Protein AF-A0A3Q7RHP1-F1 (afdb_monomer_lite)

pLDDT: mean 73.79, std 18.6, range [36.44, 94.88]

Foldseek 3Di:
DDDDDDPPPPPDDDPPDLVNLLVVLVVCVVVVHDPVVSVVSVVVSVVVVVVVVVVPDQPDDDPCQLVQLVVLLVCLVPPDCVVQDDLVVSLVSLVSSLVNCVSRVVPVSNVSSVVSSVVSVVPPPPPDD

Structure (mmCIF, N/CA/C/O backbone):
data_AF-A0A3Q7RHP1-F1
#
_entry.id   AF-A0A3Q7RHP1-F1
#
loop_
_atom_site.group_PDB
_atom_site.id
_atom_site.type_symbol
_atom_site.label_atom_id
_atom_site.label_alt_id
_atom_site.label_comp_id
_atom_site.label_asym_id
_atom_site.label_entity_id
_atom_site.label_seq_id
_atom_site.pdbx_PDB_ins_code
_atom_site.Cartn_x
_atom_site.Cartn_y
_atom_site.Cartn_z
_atom_site.occupancy
_atom_site.B_iso_or_equiv
_atom_site.auth_seq_id
_atom_site.auth_comp_id
_atom_site.auth_asym_id
_atom_site.auth_atom_id
_atom_site.pdbx_PDB_model_num
ATOM 1 N N . MET A 1 1 ? 50.462 28.683 -26.571 1.00 47.78 1 MET A N 1
ATOM 2 C CA . MET A 1 1 ? 49.171 29.402 -26.631 1.00 47.78 1 MET A CA 1
ATOM 3 C C . MET A 1 1 ? 48.631 29.254 -28.043 1.00 47.78 1 MET A C 1
ATOM 5 O O . MET A 1 1 ? 49.312 29.689 -28.962 1.00 47.78 1 MET A O 1
ATOM 9 N N . PRO A 1 2 ? 47.528 28.512 -28.217 1.00 44.00 2 PRO A N 1
ATOM 10 C CA . PRO A 1 2 ? 46.233 29.173 -28.381 1.00 44.00 2 PRO A CA 1
ATOM 11 C C . PRO A 1 2 ? 45.165 28.673 -27.392 1.00 44.00 2 PRO A C 1
ATOM 13 O O . PRO A 1 2 ? 45.282 27.598 -26.810 1.00 44.00 2 PRO A O 1
ATOM 16 N N . ARG A 1 3 ? 44.188 29.556 -27.170 1.00 41.81 3 ARG A N 1
ATOM 17 C CA . ARG A 1 3 ? 43.050 29.521 -26.240 1.00 41.81 3 ARG A CA 1
ATOM 18 C C . ARG A 1 3 ? 41.789 28.914 -26.889 1.00 41.81 3 ARG A C 1
ATOM 20 O O . ARG A 1 3 ? 41.716 28.846 -28.111 1.00 41.81 3 ARG A O 1
ATOM 27 N N . GLU A 1 4 ? 40.783 28.699 -26.025 1.00 38.09 4 GLU A N 1
ATOM 28 C CA . GLU A 1 4 ? 39.333 28.510 -26.272 1.00 38.09 4 GLU A CA 1
ATOM 29 C C . GLU A 1 4 ? 38.920 27.086 -26.711 1.00 38.09 4 GLU A C 1
ATOM 31 O O . GLU A 1 4 ? 39.520 26.525 -27.614 1.00 38.09 4 GLU A O 1
ATOM 36 N N . ALA A 1 5 ? 37.886 26.411 -26.200 1.00 44.56 5 ALA A N 1
ATOM 37 C CA . ALA A 1 5 ? 36.897 26.596 -25.133 1.00 44.56 5 ALA A CA 1
ATOM 38 C C . ALA A 1 5 ? 36.161 25.231 -24.978 1.00 44.56 5 ALA A C 1
ATOM 40 O O . ALA A 1 5 ? 36.248 24.394 -25.881 1.00 44.56 5 ALA A O 1
ATOM 41 N N . PRO A 1 6 ? 35.445 24.957 -23.871 1.00 43.78 6 PRO A N 1
ATOM 42 C CA . PRO A 1 6 ? 34.802 23.664 -23.649 1.00 43.78 6 PRO A CA 1
ATOM 43 C C . PRO A 1 6 ? 33.494 23.555 -24.444 1.00 43.78 6 PRO A C 1
ATOM 45 O O . PRO A 1 6 ? 32.510 24.225 -24.136 1.00 43.78 6 PRO A O 1
ATOM 48 N N . THR A 1 7 ? 33.440 22.667 -25.434 1.00 42.47 7 THR A N 1
ATOM 49 C CA . THR A 1 7 ? 32.166 22.204 -25.998 1.00 42.47 7 THR A CA 1
ATOM 50 C C . THR A 1 7 ? 31.500 21.268 -24.999 1.00 42.47 7 THR A C 1
ATOM 52 O O . THR A 1 7 ? 31.708 20.057 -25.002 1.00 42.47 7 THR A O 1
ATOM 55 N N . GLY A 1 8 ? 30.699 21.862 -24.116 1.00 43.78 8 GLY A N 1
ATOM 56 C CA . GLY A 1 8 ? 29.619 21.167 -23.437 1.00 43.78 8 GLY A CA 1
ATOM 57 C C . GLY A 1 8 ? 28.597 20.723 -24.477 1.00 43.78 8 GLY A C 1
ATOM 58 O O . GLY A 1 8 ? 27.694 21.477 -24.828 1.00 43.78 8 GLY A O 1
ATOM 59 N N . GLU A 1 9 ? 28.761 19.503 -24.978 1.00 36.53 9 GLU A N 1
ATOM 60 C CA . GLU A 1 9 ? 27.749 18.782 -25.749 1.00 36.53 9 GLU A CA 1
ATOM 61 C C . GLU A 1 9 ? 26.616 18.383 -24.793 1.00 36.53 9 GLU A C 1
ATOM 63 O O . GLU A 1 9 ? 26.533 17.279 -24.257 1.00 36.53 9 GLU A O 1
ATOM 68 N N . GLN A 1 10 ? 25.746 19.358 -24.532 1.00 47.50 10 GLN A N 1
ATOM 69 C CA . GLN A 1 10 ? 24.359 19.119 -24.170 1.00 47.50 10 GLN A CA 1
ATOM 70 C C . GLN A 1 10 ? 23.630 18.643 -25.431 1.00 47.50 10 GLN A C 1
ATOM 72 O O . GLN A 1 10 ? 22.933 19.417 -26.085 1.00 47.50 10 GLN A O 1
ATOM 77 N N . THR A 1 11 ? 23.787 17.372 -25.791 1.00 38.00 11 THR A N 1
ATOM 78 C CA . THR A 1 11 ? 22.947 16.749 -26.816 1.00 38.00 11 THR A CA 1
ATOM 79 C C . THR A 1 11 ? 21.727 16.151 -26.141 1.00 38.00 11 THR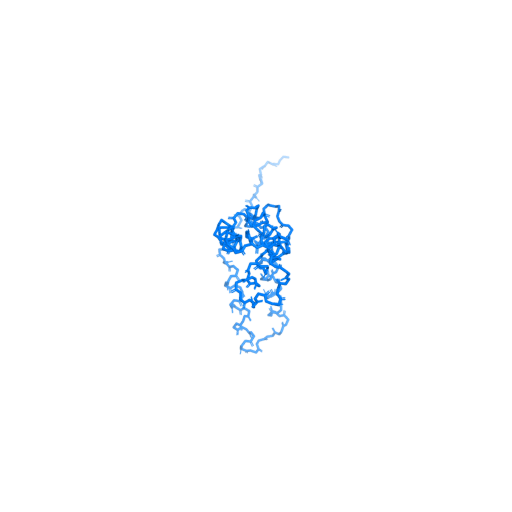 A C 1
ATOM 81 O O . THR A 1 11 ? 21.818 15.240 -25.315 1.00 38.00 11 THR A O 1
ATOM 84 N N . GLY A 1 12 ? 20.570 16.722 -26.475 1.00 43.50 12 GLY A N 1
ATOM 85 C CA . GLY A 1 12 ? 19.258 16.331 -25.984 1.00 43.50 12 GLY A CA 1
ATOM 86 C C . GLY A 1 12 ? 19.066 14.818 -25.965 1.00 43.50 12 GLY A C 1
ATOM 87 O O . GLY A 1 12 ? 19.049 14.154 -27.000 1.00 43.50 12 GLY A O 1
ATOM 88 N N . GLY A 1 13 ? 18.885 14.283 -24.757 1.00 45.06 13 GLY A N 1
ATOM 89 C CA . GLY A 1 13 ? 18.401 12.924 -24.579 1.00 45.06 13 GLY A CA 1
ATOM 90 C C . GLY A 1 13 ? 17.033 12.790 -25.254 1.00 45.06 13 GLY A C 1
ATOM 91 O O . GLY A 1 13 ? 16.205 13.699 -25.135 1.00 45.06 13 GLY A O 1
ATOM 92 N N . PRO A 1 14 ? 16.769 11.691 -25.978 1.00 49.00 14 PRO A N 1
ATOM 93 C CA . PRO A 1 14 ? 15.516 11.540 -26.688 1.00 49.00 14 PRO A CA 1
ATOM 94 C C . PRO A 1 14 ? 14.369 11.580 -25.679 1.00 49.00 14 PRO A C 1
ATOM 96 O O . PRO A 1 14 ? 14.387 10.868 -24.672 1.00 49.00 14 PRO A O 1
ATOM 99 N N . LEU A 1 15 ? 13.342 12.370 -25.995 1.00 49.81 15 LEU A N 1
ATOM 100 C CA . LEU A 1 15 ? 12.044 12.463 -25.308 1.00 49.81 15 LEU A CA 1
ATOM 101 C C . LEU A 1 15 ? 11.259 11.128 -25.303 1.00 49.81 15 LEU A C 1
ATOM 103 O O . LEU A 1 15 ? 10.054 11.103 -25.062 1.00 49.81 15 LEU A O 1
ATOM 107 N N . CYS A 1 16 ? 11.920 10.002 -25.579 1.00 50.72 16 CYS A N 1
ATOM 108 C CA . CYS A 1 16 ? 11.349 8.670 -25.570 1.00 50.72 16 CYS A CA 1
ATOM 109 C C . CYS A 1 16 ? 10.999 8.294 -24.133 1.00 50.72 16 CYS A C 1
ATOM 111 O O . CYS A 1 16 ? 11.828 7.816 -23.352 1.00 50.72 16 CYS A O 1
ATOM 113 N N . THR A 1 17 ? 9.734 8.517 -23.798 1.00 59.09 17 THR A N 1
ATOM 114 C CA . THR A 1 17 ? 9.144 8.041 -22.560 1.00 59.09 17 THR A CA 1
ATOM 115 C C . THR A 1 17 ? 9.365 6.521 -22.442 1.00 59.09 17 THR A C 1
ATOM 117 O O . THR A 1 17 ? 9.407 5.804 -23.448 1.00 59.09 17 THR A O 1
ATOM 120 N N . PRO A 1 18 ? 9.525 5.982 -21.221 1.00 62.44 18 PRO A N 1
ATOM 121 C CA . PRO A 1 18 ? 9.847 4.564 -20.996 1.00 62.44 18 PRO A CA 1
ATOM 122 C C . PRO A 1 18 ? 8.847 3.601 -21.644 1.00 62.44 18 PRO A C 1
ATOM 124 O O . PRO A 1 18 ? 9.178 2.461 -21.967 1.00 62.44 18 PRO A O 1
ATOM 127 N N . GLN A 1 19 ? 7.613 4.069 -21.831 1.00 63.44 19 GLN A N 1
ATOM 128 C CA . GLN A 1 19 ? 6.530 3.328 -22.456 1.00 63.44 19 GLN A CA 1
ATOM 129 C C . GLN A 1 19 ? 6.825 2.988 -23.923 1.00 63.44 19 GLN A C 1
ATOM 131 O O . GLN A 1 19 ? 6.462 1.901 -24.368 1.00 63.44 19 GLN A O 1
ATOM 136 N N . VAL A 1 20 ? 7.533 3.857 -24.653 1.00 67.38 20 VAL A N 1
ATOM 137 C CA . VAL A 1 20 ? 7.853 3.628 -26.070 1.00 67.38 20 VAL A CA 1
ATOM 138 C C . VAL A 1 20 ? 8.894 2.510 -26.225 1.00 67.38 20 VAL A C 1
ATOM 140 O O . VAL A 1 20 ? 8.731 1.646 -27.080 1.00 67.38 20 VAL A O 1
ATOM 143 N N . PHE A 1 21 ? 9.895 2.439 -25.334 1.00 76.69 21 PHE A N 1
ATOM 144 C CA . PHE A 1 21 ? 10.908 1.369 -25.337 1.00 76.69 21 PHE A CA 1
ATOM 145 C C . PHE A 1 21 ? 10.335 -0.006 -24.962 1.00 76.69 21 PHE A C 1
ATOM 147 O O . PHE A 1 21 ? 10.694 -1.015 -25.571 1.00 76.69 21 PHE A O 1
ATOM 154 N N . LEU A 1 22 ? 9.425 -0.063 -23.981 1.00 84.25 22 LEU A N 1
ATOM 155 C CA . LEU A 1 22 ? 8.763 -1.318 -23.616 1.00 84.25 22 LEU A CA 1
ATOM 156 C C . LEU A 1 22 ? 7.835 -1.806 -24.734 1.00 84.25 22 LEU A C 1
ATOM 158 O O . LEU A 1 22 ? 7.802 -3.002 -25.026 1.00 84.25 22 LEU A O 1
ATOM 162 N N . HIS A 1 23 ? 7.096 -0.891 -25.365 1.00 86.12 23 HIS A N 1
ATOM 163 C CA . HIS A 1 23 ? 6.237 -1.230 -26.494 1.00 86.12 23 HIS A CA 1
ATOM 164 C C . HIS A 1 23 ? 7.060 -1.803 -27.653 1.00 86.12 23 HIS A C 1
ATOM 166 O O . HIS A 1 23 ? 6.747 -2.878 -28.155 1.00 86.12 23 HIS A O 1
ATOM 172 N N . GLU A 1 24 ? 8.173 -1.155 -27.998 1.00 83.94 24 GLU A N 1
ATOM 173 C CA . GLU A 1 24 ? 9.090 -1.618 -29.039 1.00 83.94 24 GLU A CA 1
ATOM 174 C C . GLU A 1 24 ? 9.657 -3.018 -28.740 1.00 83.94 24 GLU A C 1
ATOM 176 O O . GLU A 1 24 ? 9.696 -3.881 -29.619 1.00 83.94 24 GLU A O 1
ATOM 181 N N . ALA A 1 25 ? 10.052 -3.282 -27.491 1.00 85.44 25 ALA A N 1
ATOM 182 C CA . ALA A 1 25 ? 10.518 -4.602 -27.076 1.00 85.44 25 ALA A CA 1
ATOM 183 C C . ALA A 1 25 ? 9.409 -5.667 -27.151 1.00 85.44 25 ALA A C 1
ATOM 185 O O . ALA A 1 25 ? 9.648 -6.781 -27.613 1.00 85.44 25 ALA A O 1
ATOM 186 N N . THR A 1 26 ? 8.185 -5.316 -26.752 1.00 85.88 26 THR A N 1
ATOM 187 C CA . THR A 1 26 ? 7.026 -6.223 -26.784 1.00 85.88 26 THR A CA 1
ATOM 188 C C . THR A 1 26 ? 6.635 -6.571 -28.220 1.00 85.88 26 THR A C 1
ATOM 190 O O . THR A 1 26 ? 6.413 -7.737 -28.531 1.00 85.88 26 THR A O 1
ATOM 193 N N . VAL A 1 27 ? 6.621 -5.588 -29.125 1.00 87.19 27 VAL A N 1
ATOM 194 C CA . VAL A 1 27 ? 6.365 -5.812 -30.557 1.00 87.19 27 VAL A CA 1
ATOM 195 C C . VAL A 1 27 ? 7.429 -6.727 -31.166 1.00 87.19 27 VAL A C 1
ATOM 197 O O . VAL A 1 27 ? 7.093 -7.632 -31.925 1.00 87.19 27 VAL A O 1
ATOM 200 N N . ARG A 1 28 ? 8.703 -6.564 -30.786 1.00 85.81 28 ARG A N 1
ATOM 201 C CA . ARG A 1 28 ? 9.789 -7.459 -31.217 1.00 85.81 28 ARG A CA 1
ATOM 202 C C . ARG A 1 28 ? 9.635 -8.890 -30.703 1.00 85.81 28 ARG A C 1
ATOM 204 O O . ARG A 1 28 ? 9.890 -9.811 -31.473 1.00 85.81 28 ARG A O 1
ATOM 211 N N . LEU A 1 29 ? 9.180 -9.087 -29.462 1.00 83.12 29 LEU A N 1
ATOM 212 C CA . LEU A 1 29 ? 8.837 -10.422 -28.950 1.00 83.12 29 LEU A CA 1
ATOM 213 C C . LEU A 1 29 ? 7.703 -11.057 -29.757 1.00 83.12 29 LEU A C 1
ATOM 215 O O . LEU A 1 29 ? 7.823 -12.202 -30.180 1.00 83.12 29 LEU A O 1
ATOM 219 N N . MET A 1 30 ? 6.627 -10.306 -30.006 1.00 89.06 30 MET A N 1
ATOM 220 C CA . MET A 1 30 ? 5.476 -10.799 -30.771 1.00 89.06 30 MET A CA 1
ATOM 221 C C . MET A 1 30 ? 5.839 -11.133 -32.224 1.00 89.06 30 MET A C 1
ATOM 223 O O . MET A 1 30 ? 5.275 -12.059 -32.796 1.00 89.06 30 MET A O 1
ATOM 227 N N . ALA A 1 31 ? 6.811 -10.426 -32.804 1.00 88.88 31 ALA A N 1
ATOM 228 C CA . ALA A 1 31 ? 7.336 -10.692 -34.142 1.00 88.88 31 ALA A CA 1
ATOM 229 C C . ALA A 1 31 ? 8.406 -11.806 -34.194 1.00 88.88 31 ALA A C 1
ATOM 231 O O . ALA A 1 31 ? 8.974 -12.043 -35.258 1.00 88.88 31 ALA A O 1
ATOM 232 N N . GLY A 1 32 ? 8.732 -12.460 -33.069 1.00 83.12 32 GLY A N 1
ATOM 233 C CA . GLY A 1 32 ? 9.766 -13.503 -33.012 1.00 83.12 32 GLY A CA 1
ATOM 234 C C . GLY A 1 32 ? 11.190 -12.989 -33.269 1.00 83.12 32 GLY A C 1
ATOM 235 O O . GLY A 1 32 ? 12.051 -13.744 -33.718 1.00 83.12 32 GLY A O 1
ATOM 236 N N . ALA A 1 33 ? 11.446 -11.699 -33.030 1.00 84.75 33 ALA A N 1
ATOM 237 C CA . ALA A 1 33 ? 12.745 -11.081 -33.274 1.00 84.75 33 ALA A CA 1
ATOM 238 C C . ALA A 1 33 ? 13.821 -11.570 -32.285 1.00 84.75 33 ALA A C 1
ATOM 240 O O . ALA A 1 33 ? 13.528 -12.169 -31.251 1.00 84.75 33 ALA A O 1
ATOM 241 N N . SER A 1 34 ? 15.093 -11.286 -32.596 1.00 77.62 34 SER A N 1
ATOM 242 C CA . SER A 1 34 ? 16.230 -11.869 -31.876 1.00 77.62 34 SER A CA 1
ATOM 243 C C . SER A 1 34 ? 16.162 -11.663 -30.347 1.00 77.62 34 SER A C 1
ATOM 245 O O . SER A 1 34 ? 15.935 -10.542 -29.865 1.00 77.62 34 SER A O 1
ATOM 247 N N . PRO A 1 35 ? 16.390 -12.729 -29.557 1.00 79.88 35 PRO A N 1
ATOM 248 C CA . PRO A 1 35 ? 16.183 -12.696 -28.111 1.00 79.88 35 PRO A CA 1
ATOM 249 C C . PRO A 1 35 ? 17.164 -11.758 -27.398 1.00 79.88 35 PRO A C 1
ATOM 251 O O . PRO A 1 35 ? 16.764 -11.024 -26.498 1.00 79.88 35 PRO A O 1
ATOM 254 N N . THR A 1 36 ? 18.425 -11.688 -27.837 1.00 82.12 36 THR A N 1
ATOM 255 C CA . THR A 1 36 ? 19.468 -10.879 -27.182 1.00 82.12 36 THR A CA 1
ATOM 256 C C . THR A 1 36 ? 19.188 -9.377 -27.247 1.00 82.12 36 THR A C 1
ATOM 258 O O . THR A 1 36 ? 19.296 -8.676 -26.241 1.00 82.12 36 THR A O 1
ATOM 261 N N . ARG A 1 37 ? 18.795 -8.862 -28.421 1.00 78.00 37 ARG A N 1
ATOM 262 C CA . ARG A 1 37 ? 18.521 -7.426 -28.604 1.00 78.00 37 ARG A CA 1
ATOM 263 C C . ARG A 1 37 ? 17.248 -7.009 -27.867 1.00 78.00 37 ARG A C 1
ATOM 265 O O . ARG A 1 37 ? 17.195 -5.934 -27.275 1.00 78.00 37 ARG A O 1
ATOM 272 N N . THR A 1 38 ? 16.238 -7.872 -27.875 1.00 86.06 38 THR A N 1
ATOM 273 C CA . THR A 1 38 ? 14.981 -7.647 -27.156 1.00 86.06 38 THR A CA 1
ATOM 274 C C . THR A 1 38 ? 15.196 -7.667 -25.644 1.00 86.06 38 THR A C 1
ATOM 276 O O . THR A 1 38 ? 14.697 -6.790 -24.941 1.00 86.06 38 THR A O 1
ATOM 279 N N . HIS A 1 39 ? 16.031 -8.587 -25.153 1.00 85.81 39 HIS A N 1
ATOM 280 C CA . HIS A 1 39 ? 16.439 -8.646 -23.753 1.00 85.81 39 HIS A CA 1
ATOM 281 C C . HIS A 1 39 ? 17.119 -7.349 -23.289 1.00 85.81 39 HIS A C 1
ATOM 283 O O . HIS A 1 39 ? 16.738 -6.807 -22.258 1.00 85.81 39 HIS A O 1
ATOM 289 N N . GLN A 1 40 ? 18.055 -6.793 -24.068 1.00 87.56 40 GLN A N 1
ATOM 290 C CA . GLN A 1 40 ? 18.714 -5.522 -23.723 1.00 87.56 40 GLN A CA 1
ATOM 291 C C . GLN A 1 40 ? 17.725 -4.352 -23.604 1.00 87.56 40 GLN A C 1
ATOM 293 O O . GLN A 1 40 ? 17.819 -3.545 -22.679 1.00 87.56 40 GLN A O 1
ATOM 298 N N . LEU A 1 41 ? 16.743 -4.264 -24.508 1.00 85.50 41 LEU A N 1
ATOM 299 C CA . LEU A 1 41 ? 15.717 -3.218 -24.452 1.00 85.50 41 LEU A CA 1
ATOM 300 C C . LEU A 1 41 ? 14.804 -3.371 -23.235 1.00 85.50 41 LEU A C 1
ATOM 302 O O . LEU A 1 41 ? 14.474 -2.370 -22.592 1.00 85.50 41 LEU A O 1
ATOM 306 N N . LEU A 1 42 ? 14.416 -4.604 -22.899 1.00 85.81 42 LEU A N 1
ATOM 307 C CA . LEU A 1 42 ? 13.616 -4.893 -21.710 1.00 85.81 42 LEU A CA 1
ATOM 308 C C . LEU A 1 42 ? 14.382 -4.566 -20.436 1.00 85.81 42 LEU A C 1
ATOM 310 O O . LEU A 1 42 ? 13.864 -3.856 -19.579 1.00 85.81 42 LEU A O 1
ATOM 314 N N . GLU A 1 43 ? 15.624 -5.025 -20.334 1.00 86.12 43 GLU A N 1
ATOM 315 C CA . GLU A 1 43 ? 16.475 -4.785 -19.177 1.00 86.12 43 GLU A CA 1
ATOM 316 C C . GLU A 1 43 ? 16.691 -3.280 -18.951 1.00 86.12 43 GLU A C 1
ATOM 318 O O . GLU A 1 43 ? 16.527 -2.773 -17.838 1.00 86.12 43 GLU A O 1
ATOM 323 N N . HIS A 1 44 ? 16.967 -2.528 -20.020 1.00 83.88 44 HIS A N 1
ATOM 324 C CA . HIS A 1 44 ? 17.109 -1.074 -19.950 1.00 83.88 44 HIS A CA 1
ATOM 325 C C . HIS A 1 44 ? 15.799 -0.364 -19.583 1.00 83.88 44 HIS A C 1
ATOM 327 O O . HIS A 1 44 ? 15.805 0.623 -18.843 1.00 83.88 44 HIS A O 1
ATOM 333 N N . SER A 1 45 ? 14.662 -0.868 -20.066 1.00 81.62 45 SER A N 1
ATOM 334 C CA . SER A 1 45 ? 13.334 -0.331 -19.742 1.00 81.62 45 SER A CA 1
ATOM 335 C C . SER A 1 45 ? 12.957 -0.580 -18.281 1.00 81.62 45 SER A C 1
ATOM 337 O O . SER A 1 45 ? 12.456 0.327 -17.614 1.00 81.62 45 SER A O 1
ATOM 339 N N . LEU A 1 46 ? 13.234 -1.780 -17.765 1.00 81.94 46 LEU A N 1
ATOM 340 C CA . LEU A 1 46 ? 12.968 -2.164 -16.380 1.00 81.94 46 LEU A CA 1
ATOM 341 C C . LEU A 1 46 ? 13.855 -1.380 -15.414 1.00 81.94 46 LEU A C 1
ATOM 343 O O . LEU A 1 46 ? 13.330 -0.749 -14.501 1.00 81.94 46 LEU A O 1
ATOM 347 N N . ARG A 1 47 ? 15.172 -1.312 -15.663 1.00 80.38 47 ARG A N 1
ATOM 348 C CA . ARG A 1 47 ? 16.086 -0.514 -14.829 1.00 80.38 47 ARG A CA 1
ATOM 349 C C . ARG A 1 47 ? 15.685 0.956 -14.772 1.00 80.38 47 ARG A C 1
ATOM 351 O O . ARG A 1 47 ? 15.680 1.543 -13.692 1.00 80.38 47 ARG A O 1
ATOM 358 N N . ARG A 1 48 ? 15.313 1.558 -15.909 1.00 71.44 48 ARG A N 1
ATOM 359 C CA . ARG A 1 48 ? 14.846 2.953 -15.930 1.00 71.44 48 ARG A CA 1
ATOM 360 C C . ARG A 1 48 ? 13.521 3.139 -15.204 1.00 71.44 48 ARG A C 1
ATOM 362 O O . ARG A 1 48 ? 13.376 4.142 -14.515 1.00 71.44 48 ARG A O 1
ATOM 369 N N . ARG A 1 49 ? 12.588 2.186 -15.290 1.00 70.50 49 ARG A N 1
ATOM 370 C CA . ARG A 1 49 ? 11.338 2.226 -14.516 1.00 70.50 49 ARG A CA 1
ATOM 371 C C . ARG A 1 49 ? 11.616 2.199 -13.013 1.00 70.50 49 ARG A C 1
ATOM 373 O O . ARG A 1 49 ? 11.067 3.027 -12.295 1.00 70.50 49 ARG A O 1
ATOM 380 N N . THR A 1 50 ? 12.504 1.323 -12.549 1.00 66.00 50 THR A N 1
ATOM 381 C CA . THR A 1 50 ? 12.903 1.261 -11.134 1.00 66.00 50 THR A CA 1
ATOM 382 C C . THR A 1 50 ? 13.587 2.557 -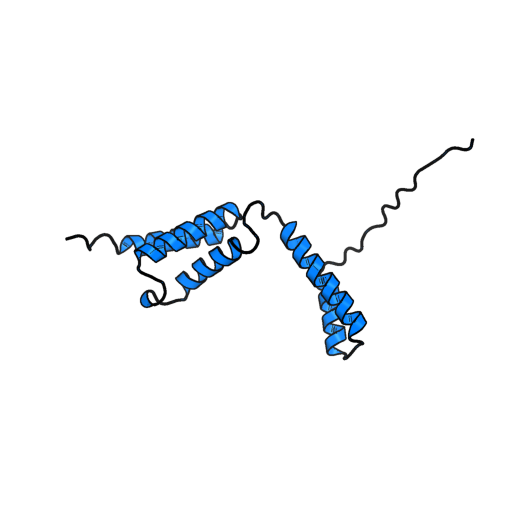10.682 1.00 66.00 50 THR A C 1
ATOM 384 O O . THR A 1 50 ? 13.263 3.086 -9.620 1.00 66.00 50 THR A O 1
ATOM 387 N N . ALA A 1 51 ? 14.466 3.126 -11.516 1.00 63.94 51 ALA A N 1
ATOM 388 C CA . ALA A 1 51 ? 15.140 4.401 -11.249 1.00 63.94 51 ALA A CA 1
ATOM 389 C C . ALA A 1 51 ? 14.200 5.626 -11.291 1.00 63.94 51 ALA A C 1
ATOM 391 O O . ALA A 1 51 ? 14.436 6.625 -10.619 1.00 63.94 51 ALA A O 1
ATOM 392 N N . GLN A 1 52 ? 13.134 5.590 -12.092 1.00 59.47 52 GLN A N 1
ATOM 393 C CA . GLN A 1 52 ? 12.116 6.644 -12.117 1.00 59.47 52 GLN A CA 1
ATOM 394 C C . GLN A 1 52 ? 11.121 6.516 -10.967 1.00 59.47 52 GLN A C 1
ATOM 396 O O . GLN A 1 52 ? 10.721 7.538 -10.419 1.00 59.47 52 GLN A O 1
ATOM 401 N N . SER A 1 53 ? 10.789 5.292 -10.550 1.00 55.03 53 SER A N 1
ATOM 402 C CA . SER A 1 53 ? 10.013 5.040 -9.329 1.00 55.03 53 SER A CA 1
ATOM 403 C C . SER A 1 53 ? 10.690 5.641 -8.096 1.00 55.03 53 SER A C 1
ATOM 405 O O . SER A 1 53 ? 10.015 6.113 -7.196 1.00 55.03 53 SER A O 1
ATOM 407 N N . THR A 1 54 ? 12.024 5.685 -8.081 1.00 52.12 54 THR A N 1
ATOM 408 C CA . THR A 1 54 ? 12.819 6.311 -7.011 1.00 52.12 54 THR A CA 1
ATOM 409 C C . THR A 1 54 ? 12.957 7.830 -7.156 1.00 52.12 54 THR A C 1
ATOM 411 O O . THR A 1 54 ? 13.223 8.510 -6.171 1.00 52.12 54 THR A O 1
ATOM 414 N N . LYS A 1 55 ? 12.768 8.392 -8.359 1.00 50.25 55 LYS A N 1
ATOM 415 C CA . LYS A 1 55 ? 12.822 9.847 -8.610 1.00 50.25 55 LYS A CA 1
ATOM 416 C C . LYS A 1 55 ? 11.462 10.541 -8.524 1.00 50.25 55 LYS A C 1
ATOM 418 O O . LYS A 1 55 ? 11.424 11.759 -8.372 1.00 50.25 55 LYS A O 1
ATOM 423 N N . HIS A 1 56 ? 10.355 9.803 -8.600 1.00 45.84 56 HIS A N 1
ATOM 424 C CA . HIS A 1 56 ? 9.015 10.334 -8.356 1.00 45.84 56 HIS A CA 1
ATOM 425 C C . HIS A 1 56 ? 8.728 10.379 -6.846 1.00 45.84 56 HIS A C 1
ATOM 427 O O . HIS A 1 56 ? 7.856 9.680 -6.354 1.00 45.84 56 HIS A O 1
ATOM 433 N N . GLY A 1 57 ? 9.524 11.178 -6.127 1.00 46.25 57 GLY A N 1
ATOM 434 C CA . GLY A 1 57 ? 9.192 11.747 -4.819 1.00 46.25 57 GLY A CA 1
ATOM 435 C C . GLY A 1 57 ? 8.552 10.821 -3.785 1.00 46.25 57 GLY A C 1
ATOM 436 O O . GLY A 1 57 ? 7.524 11.187 -3.232 1.00 46.25 57 GLY A O 1
ATOM 437 N N . GLU A 1 58 ? 9.163 9.678 -3.480 1.00 45.94 58 GLU A N 1
ATOM 438 C CA . GLU A 1 58 ? 8.822 8.915 -2.276 1.00 45.94 58 GLU A CA 1
ATOM 439 C C . GLU A 1 58 ? 10.019 8.953 -1.326 1.00 45.94 58 GLU A C 1
ATOM 441 O O . GLU A 1 58 ? 10.854 8.054 -1.254 1.00 45.94 58 GLU A O 1
ATOM 446 N N . VAL A 1 59 ? 10.154 10.101 -0.669 1.00 50.09 59 VAL A N 1
ATOM 447 C CA . VAL A 1 59 ? 11.052 10.266 0.468 1.00 50.09 59 VAL A CA 1
ATOM 448 C C . VAL A 1 59 ? 10.401 9.531 1.648 1.00 50.09 59 VAL A C 1
ATOM 450 O O . VAL A 1 59 ? 9.263 9.813 2.006 1.00 50.09 59 VAL A O 1
ATOM 453 N N . ASP A 1 60 ? 11.134 8.574 2.221 1.00 47.47 60 ASP A N 1
ATOM 454 C CA . ASP A 1 60 ? 10.906 7.953 3.539 1.00 47.47 60 ASP A CA 1
ATOM 455 C C . ASP A 1 60 ? 9.863 6.830 3.718 1.00 47.47 60 ASP A C 1
ATOM 457 O O . ASP A 1 60 ? 9.508 6.479 4.849 1.00 47.47 60 ASP A O 1
ATOM 461 N N . ALA A 1 61 ? 9.471 6.135 2.652 1.00 51.59 61 ALA A N 1
ATOM 462 C CA . ALA A 1 61 ? 8.981 4.763 2.786 1.00 51.59 61 ALA A CA 1
ATOM 463 C C . ALA A 1 61 ? 9.911 3.835 2.002 1.00 51.59 61 ALA A C 1
ATOM 465 O O . ALA A 1 61 ? 10.023 3.926 0.785 1.00 51.59 61 ALA A O 1
ATOM 466 N N . TRP A 1 62 ? 10.626 2.952 2.706 1.00 54.62 62 TRP A N 1
ATOM 467 C CA . TRP A 1 62 ? 11.383 1.864 2.084 1.00 54.62 62 TRP A CA 1
ATOM 468 C C . TRP A 1 62 ? 10.524 1.203 0.988 1.00 54.62 62 TRP A C 1
ATOM 470 O O . TRP A 1 62 ? 9.335 1.015 1.257 1.00 54.62 62 TRP A O 1
ATOM 480 N N . PRO A 1 63 ? 11.077 0.819 -0.184 1.00 57.12 63 PRO A N 1
ATOM 481 C CA . PRO A 1 63 ? 10.340 0.338 -1.373 1.00 57.12 63 PRO A CA 1
ATOM 482 C C . PRO A 1 63 ? 9.605 -1.018 -1.211 1.00 57.12 63 PRO A C 1
ATOM 484 O O . PRO A 1 63 ? 9.449 -1.786 -2.153 1.00 57.12 63 PRO A O 1
ATOM 487 N N . GLY A 1 64 ? 9.192 -1.345 0.010 1.00 74.69 64 GLY A N 1
ATOM 488 C CA . GLY A 1 64 ? 8.228 -2.390 0.334 1.00 74.69 64 GLY A CA 1
ATOM 489 C C . GLY A 1 64 ? 7.261 -1.994 1.456 1.00 74.69 64 GLY A C 1
ATOM 490 O O . GLY A 1 64 ? 6.267 -2.683 1.675 1.00 74.69 64 GLY A O 1
ATOM 491 N N . GLN A 1 65 ? 7.515 -0.906 2.195 1.00 84.31 65 GLN A N 1
ATOM 492 C CA . GLN A 1 65 ? 6.658 -0.480 3.299 1.00 84.31 65 GLN A CA 1
ATOM 493 C C . GLN A 1 65 ? 5.349 0.105 2.765 1.00 84.31 65 GLN A C 1
ATOM 495 O O . GLN A 1 65 ? 4.284 -0.211 3.299 1.00 84.31 65 GLN A O 1
ATOM 500 N N . ARG A 1 66 ? 5.410 0.911 1.697 1.00 85.81 66 ARG A N 1
ATOM 501 C CA . ARG A 1 66 ? 4.209 1.428 1.035 1.00 85.81 66 ARG A CA 1
ATOM 502 C C . ARG A 1 66 ? 3.394 0.301 0.422 1.00 85.81 66 ARG A C 1
ATOM 504 O O . ARG A 1 66 ? 2.196 0.226 0.672 1.00 85.81 66 ARG A O 1
ATOM 511 N N . GLU A 1 67 ? 4.036 -0.617 -0.290 1.00 88.19 67 GLU A N 1
ATOM 512 C CA . GLU A 1 67 ? 3.400 -1.801 -0.866 1.00 88.19 67 GLU A CA 1
ATOM 513 C C . GLU A 1 67 ? 2.743 -2.651 0.227 1.00 88.19 67 GLU A C 1
ATOM 515 O O . GLU A 1 67 ? 1.596 -3.075 0.076 1.00 88.19 67 GLU A O 1
ATOM 520 N N . ARG A 1 68 ? 3.420 -2.838 1.369 1.00 90.81 68 ARG A N 1
ATOM 521 C CA . ARG A 1 68 ? 2.856 -3.509 2.547 1.00 90.81 68 ARG A CA 1
ATOM 522 C C . ARG A 1 68 ? 1.633 -2.768 3.089 1.00 90.81 68 ARG A C 1
ATOM 524 O O . ARG A 1 68 ? 0.630 -3.411 3.385 1.00 90.81 68 ARG A O 1
ATOM 531 N N . ALA A 1 69 ? 1.677 -1.442 3.201 1.00 93.31 69 ALA A N 1
ATOM 532 C CA . ALA A 1 69 ? 0.540 -0.643 3.658 1.00 93.31 69 ALA A CA 1
ATOM 533 C C . ALA A 1 69 ? -0.659 -0.744 2.701 1.00 93.31 69 ALA A C 1
ATOM 535 O O . ALA A 1 69 ? -1.792 -0.937 3.146 1.00 93.31 69 ALA A O 1
ATOM 536 N N . THR A 1 70 ? -0.418 -0.705 1.388 1.00 91.69 70 THR A N 1
ATOM 537 C CA . THR A 1 70 ? -1.450 -0.924 0.368 1.00 91.69 70 THR A CA 1
ATOM 538 C C . THR A 1 70 ? -2.020 -2.340 0.444 1.00 91.69 70 THR A C 1
ATOM 540 O O . THR A 1 70 ? -3.236 -2.514 0.380 1.00 91.69 70 THR A O 1
ATOM 543 N N . ALA A 1 71 ? -1.177 -3.355 0.645 1.00 92.81 71 ALA A N 1
ATOM 544 C CA . ALA A 1 71 ? -1.628 -4.731 0.822 1.00 92.81 71 ALA A CA 1
ATOM 545 C C . ALA A 1 71 ? -2.521 -4.878 2.062 1.00 92.81 71 ALA A C 1
ATOM 547 O O . ALA A 1 71 ? -3.571 -5.507 1.973 1.00 92.81 71 ALA A O 1
ATOM 548 N N . ILE A 1 72 ? -2.168 -4.247 3.189 1.00 92.00 72 ILE A N 1
ATOM 549 C CA . ILE A 1 72 ? -2.995 -4.228 4.407 1.00 92.00 72 ILE A CA 1
ATOM 550 C C . ILE A 1 72 ? -4.351 -3.558 4.146 1.00 92.00 72 ILE A C 1
ATOM 552 O O . ILE A 1 72 ? -5.385 -4.103 4.542 1.00 92.00 72 ILE A O 1
ATOM 556 N N . LEU A 1 73 ? -4.368 -2.406 3.465 1.00 92.75 73 LEU A N 1
ATOM 557 C CA . LEU A 1 73 ? -5.599 -1.699 3.099 1.00 92.75 73 LEU A CA 1
ATOM 558 C C . LEU A 1 73 ? -6.516 -2.589 2.245 1.00 92.75 73 LEU A C 1
ATOM 560 O O . LEU A 1 73 ? -7.695 -2.758 2.563 1.00 92.75 73 LEU A O 1
ATOM 564 N N . LEU A 1 74 ? -5.969 -3.190 1.185 1.00 92.88 74 LEU A N 1
ATOM 565 C CA . LEU A 1 74 ? -6.705 -4.065 0.271 1.00 92.88 74 LEU A CA 1
ATOM 566 C C . LEU A 1 74 ? -7.201 -5.330 0.966 1.00 92.88 74 LEU A C 1
ATOM 568 O O . LEU A 1 74 ? -8.359 -5.709 0.792 1.00 92.88 74 LEU A O 1
ATOM 572 N N . ALA A 1 75 ? -6.348 -5.946 1.782 1.00 91.06 75 ALA A N 1
ATOM 573 C CA . ALA A 1 75 ? -6.692 -7.087 2.609 1.00 91.06 75 ALA A CA 1
ATOM 574 C C . ALA A 1 75 ? -7.907 -6.737 3.475 1.00 91.06 75 ALA A C 1
ATOM 576 O O . ALA A 1 75 ? -8.926 -7.418 3.405 1.00 91.06 75 ALA A O 1
ATOM 577 N N . CYS A 1 76 ? -7.860 -5.629 4.218 1.00 89.25 76 CYS A N 1
ATOM 578 C CA . CYS A 1 76 ? -8.992 -5.197 5.029 1.00 89.25 76 CYS A CA 1
ATOM 579 C C . CYS A 1 76 ? -10.242 -4.931 4.173 1.00 89.25 76 CYS A C 1
ATOM 581 O O . CYS A 1 76 ? -11.344 -5.305 4.561 1.00 89.25 76 CYS A O 1
ATOM 583 N N . ARG A 1 77 ? -10.115 -4.343 2.984 1.00 89.38 77 ARG A N 1
ATOM 584 C CA . ARG A 1 77 ? -11.283 -4.068 2.134 1.00 89.38 77 ARG A CA 1
ATOM 585 C C . ARG A 1 77 ? -11.964 -5.334 1.604 1.00 89.38 77 ARG A C 1
ATOM 587 O O . ARG A 1 77 ? -13.178 -5.333 1.425 1.00 89.38 77 ARG A O 1
ATOM 594 N N . HIS A 1 78 ? -11.188 -6.375 1.315 1.00 89.44 78 HIS A N 1
ATOM 595 C CA . HIS A 1 78 ? -11.649 -7.505 0.507 1.00 89.44 78 HIS A CA 1
ATOM 596 C C . HIS A 1 78 ? -11.742 -8.834 1.243 1.00 89.44 78 HIS A C 1
ATOM 598 O O . HIS A 1 78 ? -12.467 -9.717 0.790 1.00 89.44 78 HIS A O 1
ATOM 604 N N . LEU A 1 79 ? -11.028 -9.000 2.353 1.00 82.31 79 LEU A N 1
ATOM 605 C CA . LEU A 1 79 ? -11.039 -10.249 3.097 1.00 82.31 79 LEU A CA 1
ATOM 606 C C . LEU A 1 79 ? -12.093 -10.206 4.215 1.00 82.31 79 LEU A C 1
ATOM 608 O O . LEU A 1 79 ? -12.232 -9.178 4.898 1.00 82.31 79 LEU A O 1
ATOM 612 N N . PRO A 1 80 ? -12.819 -11.320 4.438 1.00 75.88 80 PRO A N 1
ATOM 613 C CA . PRO A 1 80 ? -13.812 -11.399 5.500 1.00 75.88 80 PRO A CA 1
ATOM 614 C C . PRO A 1 80 ? -13.164 -11.155 6.865 1.00 75.88 80 PRO A C 1
ATOM 616 O O . PRO A 1 80 ? -12.011 -11.528 7.095 1.00 75.88 80 PRO A O 1
ATOM 619 N N . LEU A 1 81 ? -13.922 -10.553 7.786 1.00 67.19 81 LEU A N 1
ATOM 620 C CA . LEU A 1 81 ? -13.455 -10.171 9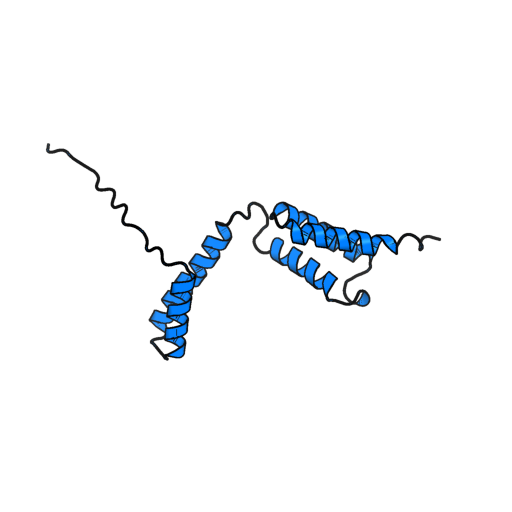.126 1.00 67.19 81 LEU A CA 1
ATOM 621 C C . LEU A 1 81 ? -12.792 -11.332 9.886 1.00 67.19 81 LEU A C 1
ATOM 623 O O . LEU A 1 81 ? -11.830 -11.109 10.607 1.00 67.19 81 LEU A O 1
ATOM 627 N N . SER A 1 82 ? -13.249 -12.563 9.658 1.00 68.56 82 SER A N 1
ATOM 628 C CA . SER A 1 82 ? -12.748 -13.786 10.293 1.00 68.56 82 SER A CA 1
ATOM 629 C C . SER A 1 82 ? -11.337 -14.200 9.857 1.00 68.56 82 SER A C 1
ATOM 631 O O . SER A 1 82 ? -10.680 -14.949 10.570 1.00 68.56 82 SER A O 1
ATOM 633 N N . PHE A 1 83 ? -10.874 -13.753 8.684 1.00 67.69 83 PHE A N 1
ATOM 634 C CA . PHE A 1 83 ? -9.587 -14.169 8.105 1.00 67.69 83 PHE A CA 1
ATOM 635 C C . PHE A 1 83 ? -8.447 -13.199 8.406 1.00 67.69 83 PHE A C 1
ATOM 637 O O . PHE A 1 83 ? -7.279 -13.547 8.251 1.00 67.69 83 PHE A O 1
ATOM 644 N N . LEU A 1 84 ? -8.778 -11.978 8.822 1.00 64.94 84 LEU A N 1
ATOM 645 C CA . LEU A 1 84 ? -7.814 -10.920 9.078 1.00 64.94 84 LEU A CA 1
ATOM 646 C C . LEU A 1 84 ? -7.867 -10.486 10.530 1.00 64.94 84 LEU A C 1
ATOM 648 O O . LEU A 1 84 ? -8.312 -9.379 10.839 1.00 64.94 84 LEU A O 1
ATOM 652 N N . SER A 1 85 ? -7.327 -11.352 11.384 1.00 67.62 85 SER A N 1
ATOM 653 C CA . SER A 1 85 ? -6.998 -11.023 12.769 1.00 67.62 85 SER A CA 1
ATOM 654 C C . SER A 1 85 ? -8.216 -10.667 13.637 1.00 67.62 85 SER A C 1
ATOM 656 O O . SER A 1 85 ? -9.346 -10.554 13.169 1.00 67.62 85 SER A O 1
ATOM 658 N N . SER A 1 86 ? -8.009 -10.484 14.944 1.00 78.12 86 SER A N 1
ATOM 659 C CA . SER A 1 86 ? -9.062 -9.927 15.799 1.00 78.12 86 SER A CA 1
ATOM 660 C C . SER A 1 86 ? -9.392 -8.480 15.377 1.00 78.12 86 SER A C 1
ATOM 662 O O . SER A 1 86 ? -8.518 -7.785 14.840 1.00 78.12 86 SER A O 1
ATOM 664 N N . PRO A 1 87 ? -10.612 -7.970 15.644 1.00 76.00 87 PRO A N 1
ATOM 665 C CA . PRO A 1 87 ? -10.997 -6.597 15.296 1.00 76.00 87 PRO A CA 1
ATOM 666 C C . PRO A 1 87 ? -10.002 -5.532 15.790 1.00 76.00 87 PRO A C 1
ATOM 668 O O . PRO A 1 87 ? -9.694 -4.585 15.066 1.00 76.00 87 PRO A O 1
ATOM 671 N N . GLY A 1 88 ? -9.429 -5.729 16.985 1.00 81.56 88 GLY A N 1
ATOM 672 C CA . GLY A 1 88 ? -8.397 -4.853 17.546 1.00 81.56 88 GLY A CA 1
ATOM 673 C C . GLY A 1 88 ? -7.077 -4.897 16.770 1.00 81.56 88 GLY A C 1
ATOM 674 O O . GLY A 1 88 ? -6.524 -3.853 16.431 1.00 81.56 88 GLY A O 1
ATOM 675 N N . GLN A 1 89 ? -6.595 -6.087 16.404 1.00 85.75 89 GLN A N 1
ATOM 676 C CA . GLN A 1 89 ? -5.367 -6.226 15.612 1.00 85.75 89 GLN A CA 1
ATOM 677 C C . GLN A 1 89 ? -5.533 -5.639 14.202 1.00 85.75 89 GLN A C 1
ATOM 679 O O . GLN A 1 89 ? -4.606 -5.037 13.661 1.00 85.75 89 GLN A O 1
ATOM 684 N N . ARG A 1 90 ? -6.728 -5.750 13.619 1.00 87.75 90 ARG A N 1
ATOM 685 C CA . ARG A 1 90 ? -7.053 -5.143 12.325 1.00 87.75 90 ARG A CA 1
ATOM 686 C C . ARG A 1 90 ? -7.045 -3.614 12.375 1.00 87.75 90 ARG A C 1
ATOM 688 O O . ARG A 1 90 ? -6.507 -2.986 11.464 1.00 87.75 90 ARG A O 1
ATOM 695 N N . ALA A 1 91 ? -7.572 -3.012 13.442 1.00 89.38 91 ALA A N 1
ATOM 696 C CA . ALA A 1 91 ? -7.489 -1.567 13.650 1.00 89.38 91 ALA A CA 1
ATOM 697 C C . ALA A 1 91 ? -6.030 -1.090 13.793 1.00 89.38 91 ALA A C 1
ATOM 699 O O . ALA A 1 91 ? -5.656 -0.079 13.202 1.00 89.38 91 ALA A O 1
ATOM 700 N N . VAL A 1 92 ? -5.184 -1.850 14.500 1.00 90.19 92 VAL A N 1
ATOM 701 C CA . VAL A 1 92 ? -3.745 -1.554 14.638 1.00 90.19 92 VAL A CA 1
ATOM 702 C C . VAL A 1 92 ? -3.020 -1.626 13.292 1.00 90.19 92 VAL A C 1
ATOM 704 O O . VAL A 1 92 ? -2.267 -0.710 12.961 1.00 90.19 92 VAL A O 1
ATOM 707 N N . LEU A 1 93 ? -3.279 -2.665 12.491 1.00 92.00 93 LEU A N 1
ATOM 708 C CA . LEU A 1 93 ? -2.698 -2.817 11.152 1.00 92.00 93 LEU A CA 1
ATOM 709 C C . LEU A 1 93 ? -3.118 -1.677 10.216 1.00 92.00 93 LEU A C 1
ATOM 711 O O . LEU A 1 93 ? -2.279 -1.118 9.512 1.00 92.00 93 LEU A O 1
ATOM 715 N N . LEU A 1 94 ? -4.396 -1.287 10.233 1.00 92.88 94 LEU A N 1
ATOM 716 C CA . LEU A 1 94 ? -4.877 -0.144 9.455 1.00 92.88 94 LEU A CA 1
ATOM 717 C C . LEU A 1 94 ? -4.268 1.179 9.926 1.00 92.88 94 LEU A C 1
ATOM 719 O O . LEU A 1 94 ? -3.947 2.025 9.095 1.00 92.88 94 LEU A O 1
ATOM 723 N N . ALA A 1 95 ? -4.06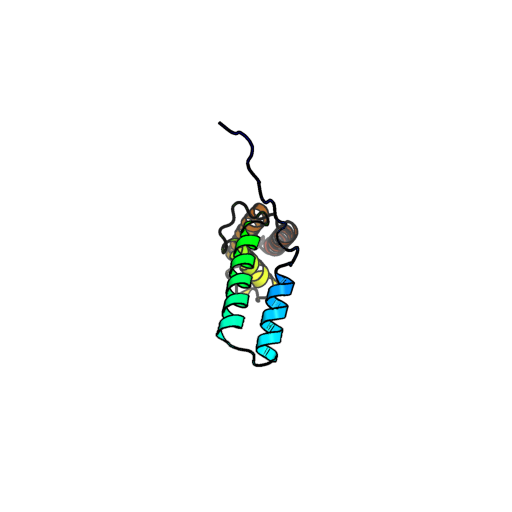6 1.360 11.233 1.00 93.81 95 ALA A N 1
ATOM 724 C CA . ALA A 1 95 ? -3.408 2.548 11.769 1.00 93.81 95 ALA A CA 1
ATOM 725 C C . ALA A 1 95 ? -1.927 2.604 11.362 1.00 93.81 95 ALA A C 1
ATOM 727 O O . ALA A 1 95 ? -1.409 3.678 11.060 1.00 93.81 95 ALA A O 1
ATOM 728 N N . GLU A 1 96 ? -1.241 1.459 11.327 1.00 93.50 96 GLU A N 1
ATOM 729 C CA . GLU A 1 96 ? 0.118 1.353 10.793 1.00 93.50 96 GLU A CA 1
ATOM 730 C C . GLU A 1 96 ? 0.161 1.710 9.303 1.00 93.50 96 GLU A C 1
ATOM 732 O O . GLU A 1 96 ? 0.952 2.566 8.905 1.00 93.50 96 GLU A O 1
ATOM 737 N N . ALA A 1 97 ? -0.740 1.132 8.506 1.00 94.00 97 ALA A N 1
ATOM 738 C CA . ALA A 1 97 ? -0.845 1.418 7.081 1.00 94.00 97 ALA A CA 1
ATOM 739 C C . ALA A 1 97 ? -1.139 2.903 6.811 1.00 94.00 97 ALA A C 1
ATOM 741 O O . ALA A 1 97 ? -0.490 3.503 5.959 1.00 94.00 97 ALA A O 1
ATOM 742 N N . ALA A 1 98 ? -2.057 3.519 7.565 1.00 94.19 98 ALA A N 1
ATOM 743 C CA . ALA A 1 98 ? -2.382 4.941 7.445 1.00 94.19 98 ALA A CA 1
ATOM 744 C C . ALA A 1 98 ? -1.151 5.834 7.659 1.00 94.19 98 ALA A C 1
ATOM 746 O O . ALA A 1 98 ? -0.887 6.711 6.840 1.00 94.19 98 ALA A O 1
ATOM 747 N N . ARG A 1 99 ? -0.350 5.572 8.704 1.00 93.00 99 ARG A N 1
ATOM 748 C CA . ARG A 1 99 ? 0.889 6.328 8.969 1.00 93.00 99 ARG A CA 1
ATOM 749 C C . ARG A 1 99 ? 1.907 6.181 7.842 1.00 93.00 99 ARG A C 1
ATOM 751 O O . ARG A 1 99 ? 2.574 7.147 7.489 1.00 93.00 99 ARG A O 1
ATOM 758 N N . THR A 1 100 ? 2.051 4.980 7.283 1.00 91.25 100 THR A N 1
ATOM 759 C CA . THR A 1 100 ? 2.949 4.755 6.144 1.00 91.25 100 THR A CA 1
ATOM 760 C C . THR A 1 100 ? 2.465 5.486 4.892 1.00 91.25 100 THR A C 1
ATOM 762 O O . THR A 1 100 ? 3.270 6.115 4.213 1.00 91.25 100 THR A O 1
ATOM 765 N N . LEU A 1 101 ? 1.164 5.442 4.598 1.00 90.44 101 LEU A N 1
ATOM 766 C CA . LEU A 1 101 ? 0.577 6.094 3.424 1.00 90.44 101 LEU A CA 1
ATOM 767 C C . LEU A 1 101 ? 0.604 7.622 3.534 1.00 90.44 101 LEU A C 1
ATOM 769 O O . LEU A 1 101 ? 0.817 8.297 2.533 1.00 90.44 101 LEU A O 1
ATOM 773 N N . GLU A 1 102 ? 0.451 8.169 4.741 1.00 90.81 102 GLU A N 1
ATOM 774 C CA . GLU A 1 102 ? 0.620 9.599 5.007 1.00 90.81 102 GLU A CA 1
ATOM 775 C C . GLU A 1 102 ? 2.052 10.060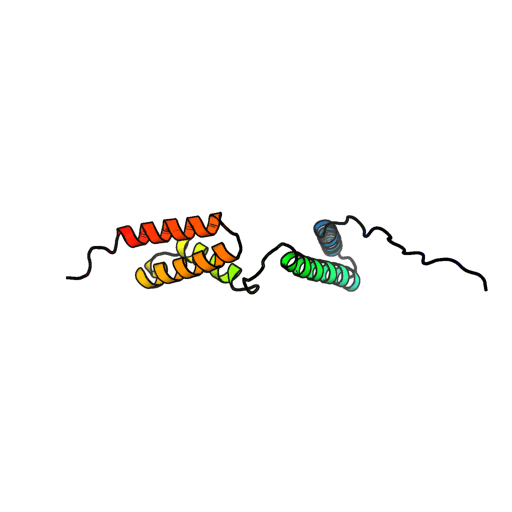 4.721 1.00 90.81 102 GLU A C 1
ATOM 777 O O . GLU A 1 102 ? 2.242 11.033 3.992 1.00 90.81 102 GLU A O 1
ATOM 782 N N . LYS A 1 103 ? 3.056 9.321 5.215 1.00 87.94 103 LYS A N 1
ATOM 783 C CA . LYS A 1 103 ? 4.474 9.593 4.924 1.00 87.94 103 LYS A CA 1
ATOM 784 C C . LYS A 1 103 ? 4.793 9.484 3.433 1.00 87.94 103 LYS A C 1
ATOM 786 O O . LYS A 1 103 ? 5.550 10.294 2.918 1.00 87.94 103 LYS A O 1
ATOM 791 N N . ALA A 1 104 ? 4.170 8.531 2.743 1.00 84.31 104 ALA A N 1
ATOM 792 C CA . ALA A 1 104 ? 4.305 8.358 1.299 1.00 84.31 104 ALA A CA 1
ATOM 793 C C . ALA A 1 104 ? 3.496 9.374 0.461 1.00 84.31 104 ALA A C 1
ATOM 795 O O . ALA A 1 104 ? 3.562 9.348 -0.766 1.00 84.31 104 ALA A O 1
ATOM 796 N N . GLY A 1 105 ? 2.699 10.250 1.085 1.00 85.50 105 GLY A N 1
ATOM 797 C CA . GLY A 1 105 ? 1.889 11.257 0.391 1.00 85.50 105 GLY A CA 1
ATOM 798 C C . GLY A 1 105 ? 0.583 10.743 -0.234 1.00 85.50 105 GLY A C 1
ATOM 799 O O . GLY A 1 105 ? -0.116 11.505 -0.910 1.00 85.50 105 GLY A O 1
ATOM 800 N N . ASP A 1 106 ? 0.189 9.488 0.008 1.00 87.44 106 ASP A N 1
ATOM 801 C CA . ASP A 1 106 ? -1.068 8.917 -0.488 1.00 87.44 106 ASP A CA 1
ATOM 802 C C . ASP A 1 106 ? -2.251 9.271 0.428 1.00 87.44 106 ASP A C 1
ATOM 804 O O . ASP A 1 106 ? -2.731 8.494 1.261 1.00 87.44 106 ASP A O 1
ATOM 808 N N . ARG A 1 107 ? -2.743 10.499 0.248 1.00 90.56 107 ARG A N 1
ATOM 809 C CA . ARG A 1 107 ? -3.837 11.070 1.047 1.00 90.56 107 ARG A CA 1
ATOM 810 C C . ARG A 1 107 ? -5.161 10.320 0.899 1.00 90.56 107 ARG A C 1
ATOM 812 O O . ARG A 1 107 ? -5.933 10.290 1.856 1.00 90.56 107 ARG A O 1
ATOM 819 N N . ARG A 1 108 ? -5.446 9.745 -0.278 1.00 94.00 108 ARG A N 1
ATOM 820 C CA . ARG A 1 108 ? -6.701 9.008 -0.515 1.00 94.00 108 ARG A CA 1
ATOM 821 C C . ARG A 1 108 ? -6.695 7.709 0.279 1.00 94.00 108 ARG A C 1
ATOM 823 O O . ARG A 1 108 ? -7.594 7.492 1.084 1.00 94.00 108 ARG A O 1
ATOM 830 N N . SER A 1 109 ? -5.638 6.914 0.126 1.00 92.62 109 SER A N 1
ATOM 831 C CA . SER A 1 109 ? -5.495 5.643 0.836 1.00 92.62 109 SER A CA 1
ATOM 832 C C . SER A 1 109 ? -5.410 5.839 2.357 1.00 92.62 109 SER A C 1
ATOM 834 O O . SER A 1 109 ? -5.949 5.035 3.115 1.00 92.62 109 SER A O 1
ATOM 836 N N . CYS A 1 110 ? -4.797 6.934 2.826 1.00 94.06 110 CYS A N 1
ATOM 837 C CA . CYS A 1 110 ? -4.800 7.291 4.248 1.00 94.06 110 CYS A CA 1
ATOM 838 C C . CYS A 1 110 ? -6.224 7.558 4.779 1.00 94.06 110 CYS A C 1
ATOM 840 O O . CYS A 1 110 ? -6.602 7.022 5.825 1.00 94.06 110 CYS A O 1
ATOM 842 N N . ASN A 1 111 ? -7.042 8.321 4.044 1.00 94.88 111 ASN A N 1
ATOM 843 C CA . ASN A 1 111 ? -8.431 8.575 4.432 1.00 94.88 111 ASN A CA 1
ATOM 844 C C . ASN A 1 111 ? -9.267 7.286 4.450 1.00 94.88 111 ASN A C 1
ATOM 846 O O . ASN A 1 111 ? -10.023 7.063 5.394 1.00 94.88 111 ASN A O 1
ATOM 850 N N . ASP A 1 112 ? -9.073 6.403 3.470 1.00 94.75 112 ASP A N 1
ATOM 851 C CA . ASP A 1 112 ? -9.747 5.103 3.426 1.00 94.75 112 ASP A CA 1
ATOM 852 C C . ASP A 1 112 ? -9.415 4.247 4.660 1.00 94.75 112 ASP A C 1
ATOM 854 O O . ASP A 1 112 ? -10.317 3.668 5.277 1.00 94.75 112 ASP A O 1
ATOM 858 N N . CYS A 1 113 ? -8.142 4.209 5.074 1.00 93.31 113 CYS A N 1
ATOM 859 C CA . CYS A 1 113 ? -7.734 3.543 6.311 1.00 93.31 113 CYS A CA 1
ATOM 860 C C . CYS A 1 113 ? -8.448 4.138 7.534 1.00 93.31 113 CYS A C 1
ATOM 862 O O . CYS A 1 113 ? -9.013 3.387 8.330 1.00 93.31 113 CYS A O 1
ATOM 864 N N . GLN A 1 114 ? -8.473 5.468 7.671 1.00 93.94 114 GLN A N 1
ATOM 865 C CA . GLN A 1 114 ? -9.141 6.154 8.786 1.00 93.94 114 GLN A CA 1
ATOM 866 C C . GLN A 1 114 ? -10.640 5.833 8.839 1.00 93.94 114 GLN A C 1
ATOM 868 O O . GLN A 1 114 ? -11.161 5.469 9.894 1.00 93.94 114 GLN A O 1
ATOM 873 N N . GLN A 1 115 ? -11.324 5.880 7.696 1.00 93.50 115 GLN A N 1
ATOM 874 C CA . GLN A 1 115 ? -12.750 5.571 7.609 1.00 93.50 115 GLN A CA 1
ATOM 875 C C . GLN A 1 115 ? -13.050 4.120 7.989 1.00 93.50 115 GLN A C 1
ATOM 877 O O . GLN A 1 115 ? -14.061 3.839 8.633 1.00 93.50 115 GLN A O 1
ATOM 882 N N . MET A 1 116 ? -12.179 3.180 7.622 1.00 89.56 116 MET A N 1
ATOM 883 C CA . MET A 1 116 ? -12.328 1.790 8.049 1.00 89.56 116 MET A CA 1
ATOM 884 C C . MET A 1 116 ? -12.057 1.599 9.543 1.00 89.56 116 MET A C 1
ATOM 886 O O . MET A 1 116 ? -12.784 0.841 10.180 1.00 89.56 116 MET A O 1
ATOM 890 N N . ILE A 1 117 ? -11.074 2.297 10.120 1.00 90.06 117 ILE A N 1
ATOM 891 C CA . ILE A 1 117 ? -10.804 2.256 11.567 1.00 90.06 117 ILE A CA 1
ATOM 892 C C . ILE A 1 117 ? -12.026 2.748 12.354 1.00 90.06 117 ILE A C 1
ATOM 894 O O . ILE A 1 117 ? -12.444 2.085 13.301 1.00 90.06 117 ILE A O 1
ATOM 898 N N . VAL A 1 118 ? -12.652 3.851 11.931 1.00 88.81 118 VAL A N 1
ATOM 899 C CA . VAL A 1 118 ? -13.869 4.383 12.572 1.00 88.81 118 VAL A CA 1
ATOM 900 C C . VAL A 1 118 ? -15.028 3.385 12.488 1.00 88.81 118 VAL A C 1
ATOM 902 O O . VAL A 1 118 ? -15.700 3.133 13.487 1.00 88.81 118 VAL A O 1
ATOM 905 N N . LYS A 1 119 ? -15.232 2.756 11.323 1.00 85.00 119 LYS A N 1
ATOM 906 C CA . LYS A 1 119 ? -16.271 1.728 11.132 1.00 85.00 119 LYS A CA 1
ATOM 907 C C . LYS A 1 119 ? -16.068 0.502 12.026 1.00 85.00 119 LYS A C 1
ATOM 909 O O . LYS A 1 119 ? -17.048 -0.089 12.463 1.00 85.00 119 LYS A O 1
ATOM 914 N N . LEU A 1 120 ? -14.817 0.127 12.300 1.00 79.19 120 LEU A N 1
ATOM 915 C CA . LEU A 1 120 ? -14.484 -0.963 13.222 1.00 79.19 120 LEU A CA 1
ATOM 916 C C . LEU 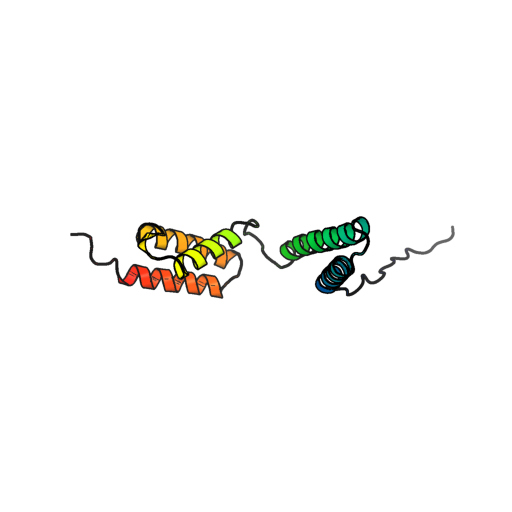A 1 120 ? -14.706 -0.549 14.689 1.00 79.19 120 LEU A C 1
ATOM 918 O O . LEU A 1 120 ? -15.233 -1.339 15.467 1.00 79.19 120 LEU A O 1
ATOM 922 N N . GLY A 1 121 ? -14.357 0.692 15.049 1.00 69.00 121 GLY A N 1
ATOM 923 C CA . GLY A 1 121 ? -14.514 1.237 16.403 1.00 69.00 121 GLY A CA 1
ATOM 924 C C . GLY A 1 121 ? -15.967 1.468 16.834 1.00 69.00 121 GLY A C 1
ATOM 925 O O . GLY A 1 121 ? -16.278 1.375 18.019 1.00 69.00 121 GLY A O 1
ATOM 926 N N . GLY A 1 122 ? -16.879 1.693 15.882 1.00 62.84 122 GLY A N 1
ATOM 927 C CA . GLY A 1 122 ? -18.315 1.837 16.151 1.00 62.84 122 GLY A CA 1
ATOM 928 C C . GLY A 1 122 ? -19.002 0.572 16.691 1.00 62.84 122 GLY A C 1
ATOM 929 O O . GLY A 1 122 ? -20.114 0.668 17.198 1.00 62.84 122 GLY A O 1
ATOM 930 N N . GLY A 1 123 ? -18.353 -0.598 16.609 1.00 53.06 123 GLY A N 1
ATOM 931 C CA . GLY A 1 123 ? -18.878 -1.879 17.103 1.00 53.06 123 GLY A CA 1
ATOM 932 C C . GLY A 1 123 ? -18.185 -2.439 18.353 1.00 53.06 123 GLY A C 1
ATOM 933 O O . GLY A 1 123 ? -18.624 -3.458 18.874 1.00 53.06 123 GLY A O 1
ATOM 934 N N . THR A 1 124 ? -17.114 -1.811 18.851 1.00 50.72 124 THR A N 1
ATOM 935 C CA . THR A 1 124 ? -16.272 -2.358 19.939 1.00 50.72 124 THR A CA 1
ATOM 936 C C . THR A 1 124 ? -16.492 -1.707 21.308 1.00 50.72 124 THR A C 1
ATOM 938 O O . THR A 1 124 ? -15.700 -1.925 22.218 1.00 50.72 124 THR A O 1
ATOM 941 N N . ALA A 1 125 ? -17.563 -0.930 21.491 1.00 43.88 125 ALA A N 1
ATOM 942 C CA . ALA A 1 125 ? -17.884 -0.306 22.781 1.00 43.88 125 ALA A CA 1
ATOM 943 C C . ALA A 1 125 ? -18.663 -1.215 23.761 1.00 43.88 125 ALA A C 1
ATOM 945 O O . ALA A 1 125 ? -18.978 -0.775 24.861 1.00 43.88 125 ALA A O 1
ATOM 946 N N . ILE A 1 126 ? -18.976 -2.470 23.407 1.00 44.53 126 ILE A N 1
ATOM 947 C CA . ILE A 1 126 ? -19.819 -3.357 24.234 1.00 44.53 126 ILE A CA 1
ATOM 948 C C . ILE A 1 126 ? -19.252 -4.778 24.376 1.00 44.53 126 ILE A C 1
ATOM 950 O O . ILE A 1 126 ? -19.890 -5.752 23.999 1.00 44.53 126 ILE A O 1
ATOM 954 N N . ALA A 1 127 ? -18.038 -4.923 24.904 1.00 40.84 127 ALA A N 1
ATOM 955 C CA . ALA A 1 127 ? -17.566 -6.211 25.433 1.00 40.84 127 ALA A CA 1
ATOM 956 C C . ALA A 1 127 ? -16.421 -6.005 26.435 1.00 40.84 127 ALA A C 1
ATOM 958 O O . ALA A 1 127 ? -15.308 -6.489 26.255 1.00 40.84 127 ALA A O 1
ATOM 959 N N . ALA A 1 128 ? -16.698 -5.239 27.484 1.00 36.44 128 ALA A N 1
ATOM 960 C CA . ALA A 1 128 ? -15.984 -5.339 28.748 1.00 36.44 128 ALA A CA 1
ATOM 961 C C . ALA A 1 128 ? -17.058 -5.292 29.840 1.00 36.44 128 ALA A C 1
ATOM 963 O O . ALA A 1 128 ? -17.527 -4.224 30.231 1.00 36.44 128 ALA A O 1
ATOM 964 N N . SER A 1 129 ? -17.542 -6.466 30.232 1.00 38.47 129 SER A N 1
ATOM 965 C CA . SER A 1 129 ? -18.376 -6.702 31.412 1.00 38.47 129 SER A CA 1
ATOM 966 C C . SER A 1 129 ? -17.880 -7.976 32.068 1.00 38.47 129 SER A C 1
ATOM 968 O O . SER A 1 129 ? -17.551 -8.911 31.303 1.00 38.47 129 SER A O 1
#

Sequence (129 aa):
MPREAPTGEQTGGPLCTPQVFLHEATVRLMAGASPTRTHQLLEHSLRRRTAQSTKHGEVDAWPGQRERATAILLACRHLPLSFLSSPGQRAVLLAEAARTLEKAGDRRSCNDCQQMIVKLGGGTAIAAS

Radius of gyration: 24.3 Å; chains: 1; bounding box: 69×44×66 Å

Secondary structure (DSSP, 8-state):
-----------------HHHHHHHHHHHHHTT--HHHHHHHHHHHHHHHHHHHHHSS--SS-TTHHHHHHHHHHHHHHS-GGGS--HHHHHHHHHHHHHHHHHTT-HHHHHHHHHHHHHHHTT-SS---